Protein AF-A0A8J2KXF0-F1 (afdb_monomer)

Solvent-accessible surface area (backbone atoms only — not comparable to full-atom values): 9823 Å² total; per-residue (Å²): 116,29,40,39,37,46,32,57,72,71,96,74,86,79,65,88,68,78,87,78,91,84,78,91,78,84,83,76,74,81,77,79,84,85,72,81,80,38,77,40,53,40,67,42,86,47,72,67,44,42,52,53,49,50,52,54,51,59,74,38,58,89,70,42,88,54,42,36,41,35,41,38,36,76,50,75,65,35,54,51,48,51,52,52,42,47,77,70,67,50,59,42,82,35,34,37,41,27,25,45,67,83,69,74,51,68,58,50,73,72,64,74,53,91,58,55,67,60,53,50,50,55,52,54,50,50,40,56,73,56,58,37,47,71,42,75,36,32,42,86,70,53,64,40,68,42,80,90,79,37,29,45,51,47,77,45,61,44,71,64,77,86,125

Nearest PDB structures (foldseek):
  8j07-assembly1_d0  TM=8.087E-01  e=8.248E-04  Homo sapiens
  3lb8-assembly2_B  TM=6.214E-01  e=3.279E-01  Pseudomonas putida
  6x91-assembly2_D  TM=4.124E-01  e=5.171E-01  Escherichia coli
  5wc2-assembly1_A  TM=3.839E-01  e=1.372E+00  Homo sapiens
  4fmv-assembly1_A  TM=3.402E-01  e=2.807E+00  Ruminiclostridium papyrosolvens DSM 2782

Foldseek 3Di:
DKKKAKAFDDDDPPPPPDDDPDDDDDDPDFDPDDDDQFPRIADDPDPVSVVSNVVVVLVCVVVCPGMAMEIEEDEPVSLVVVVVCVVSVNQLQRYEYEYAQPPPPPCCVVVPPPPVVVVVVVSVVVNVVSVHHYHHRWAWDGFDAPPVRSHTHDTDTDHDPPD

Organism: NCBI:txid39272

Radius of gyration: 16.81 Å; Cα contacts (8 Å, |Δi|>4): 208; chains: 1; bounding box: 44×39×39 Å

Mean predicted aligned error: 11.52 Å

Secondary structure (DSSP, 8-state):
-EEEEEEE--S-SSSSSS--SS----------S-S---TTEEEESSHHHHHHHHHHHHHHGGGGGGEEEEEE--SHHHHHHHHHHHHTT--GGGEEEE--S----HHHHHTT-S-HHHHHHHHHHHHHHTT-EEETT-EEEEEEEETTTTEEEEEEEEPPP--

pLDDT: mean 71.97, std 19.32, range [29.7, 91.75]

Structure (mmCIF, N/CA/C/O backbone):
data_AF-A0A8J2KXF0-F1
#
_entry.id   AF-A0A8J2KXF0-F1
#
loop_
_atom_site.group_PDB
_atom_site.id
_atom_site.type_symbol
_atom_site.label_atom_id
_atom_site.label_alt_id
_atom_site.label_comp_id
_atom_site.label_asym_id
_atom_site.label_entity_id
_atom_site.label_seq_id
_atom_site.pdbx_PDB_ins_code
_atom_site.Cartn_x
_atom_site.Cartn_y
_atom_site.Cartn_z
_atom_site.occupancy
_atom_site.B_iso_or_equiv
_atom_site.auth_seq_id
_atom_site.auth_comp_id
_atom_site.auth_asym_id
_atom_site.auth_atom_id
_atom_site.pdbx_PDB_model_num
ATOM 1 N N . GLU A 1 1 ? 11.732 2.769 0.519 1.00 37.56 1 GLU A N 1
ATOM 2 C CA . GLU A 1 1 ? 10.724 3.122 1.535 1.00 37.56 1 GLU A CA 1
ATOM 3 C C . GLU A 1 1 ? 9.376 2.603 1.066 1.00 37.56 1 GLU A C 1
ATOM 5 O O . GLU A 1 1 ? 9.032 2.838 -0.090 1.00 37.56 1 GLU A O 1
ATOM 10 N N . VAL A 1 2 ? 8.680 1.832 1.905 1.00 42.38 2 VAL A N 1
ATOM 11 C CA . VAL A 1 2 ? 7.325 1.341 1.614 1.00 42.38 2 VAL A CA 1
ATOM 12 C C . VAL A 1 2 ? 6.366 2.024 2.568 1.00 42.38 2 VAL A C 1
ATOM 14 O O . VAL A 1 2 ? 6.503 1.879 3.786 1.00 42.38 2 VAL A O 1
ATOM 17 N N . GLU A 1 3 ? 5.404 2.745 2.008 1.00 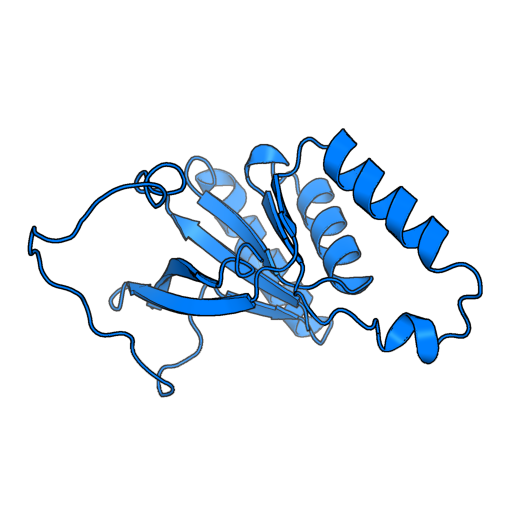55.00 3 GLU A N 1
ATOM 18 C CA . GLU A 1 3 ? 4.337 3.370 2.771 1.00 55.00 3 GLU A CA 1
ATOM 19 C C . GLU A 1 3 ? 3.079 2.516 2.685 1.00 55.00 3 GLU A C 1
ATOM 21 O O . GLU A 1 3 ? 2.560 2.254 1.599 1.00 55.00 3 GLU A O 1
ATOM 26 N N . VAL A 1 4 ? 2.591 2.071 3.840 1.00 58.50 4 VAL A N 1
ATOM 27 C CA . VAL A 1 4 ? 1.345 1.311 3.939 1.00 58.50 4 VAL A CA 1
ATOM 28 C C . VAL A 1 4 ? 0.309 2.174 4.628 1.00 58.50 4 VAL A C 1
ATOM 30 O O . VAL A 1 4 ? 0.530 2.610 5.759 1.00 58.50 4 VAL A O 1
ATOM 33 N N . VAL A 1 5 ? -0.815 2.416 3.960 1.00 63.84 5 VAL A N 1
ATOM 34 C CA . VAL A 1 5 ? -1.896 3.251 4.493 1.00 63.84 5 VAL A CA 1
ATOM 35 C C . VAL A 1 5 ? -3.206 2.474 4.480 1.00 63.84 5 VAL A C 1
ATOM 37 O O . VAL A 1 5 ? -3.682 2.072 3.422 1.00 63.84 5 VAL A O 1
ATOM 40 N N . ASP A 1 6 ? -3.803 2.276 5.652 1.00 47.47 6 ASP A N 1
ATOM 41 C CA . ASP A 1 6 ? -5.179 1.775 5.778 1.00 47.47 6 ASP A CA 1
ATOM 42 C C . ASP A 1 6 ? -6.161 2.956 5.772 1.00 47.47 6 ASP A C 1
ATOM 44 O O . ASP A 1 6 ? -5.903 3.954 6.436 1.00 47.47 6 ASP A O 1
ATOM 48 N N . TYR A 1 7 ? -7.284 2.889 5.056 1.00 44.84 7 TYR A N 1
ATOM 49 C CA . TYR A 1 7 ? -8.314 3.939 5.109 1.00 44.84 7 TYR A CA 1
ATOM 50 C C . TYR A 1 7 ? -9.736 3.379 5.000 1.00 44.84 7 TYR A C 1
ATOM 52 O O . TYR A 1 7 ? -9.982 2.342 4.383 1.00 44.84 7 TYR A O 1
ATOM 60 N N . HIS A 1 8 ? -10.689 4.084 5.617 1.00 37.09 8 HIS A N 1
ATOM 61 C CA . HIS A 1 8 ? -12.096 3.685 5.679 1.00 37.09 8 HIS A CA 1
ATOM 62 C C . HIS A 1 8 ? -12.882 4.213 4.466 1.00 37.09 8 HIS A C 1
ATOM 64 O O . HIS A 1 8 ? -12.799 5.401 4.157 1.00 37.09 8 HIS A O 1
ATOM 70 N N . LEU A 1 9 ? -13.663 3.35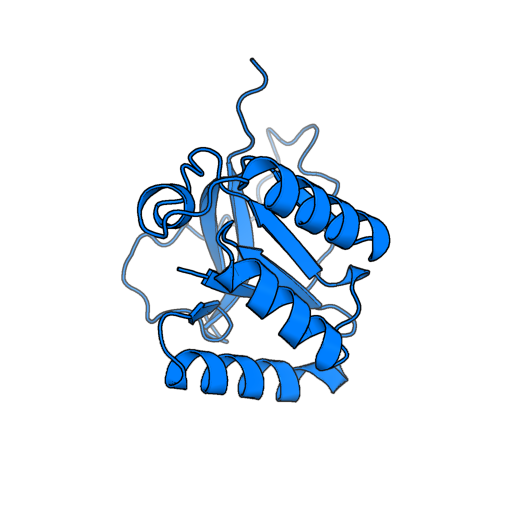3 3.795 1.00 33.38 9 LEU A N 1
ATOM 71 C CA . LEU A 1 9 ? -14.575 3.766 2.723 1.00 33.38 9 LEU A CA 1
ATOM 72 C C . LEU A 1 9 ? -15.677 4.674 3.287 1.00 33.38 9 LEU A C 1
ATOM 74 O O . LEU A 1 9 ? -16.565 4.200 3.991 1.00 33.38 9 LEU A O 1
ATOM 78 N N . ASN A 1 10 ? -15.670 5.937 2.874 1.00 29.70 10 ASN A N 1
ATOM 79 C CA . ASN A 1 10 ? -16.886 6.566 2.373 1.00 29.70 10 ASN A CA 1
ATOM 80 C C . ASN A 1 10 ? -16.647 6.791 0.873 1.00 29.70 10 ASN A C 1
ATOM 82 O O . ASN A 1 10 ? -15.620 7.345 0.493 1.00 29.70 10 ASN A O 1
ATOM 86 N N . GLU A 1 11 ? -17.536 6.236 0.054 1.00 36.47 11 GLU A N 1
ATOM 87 C CA . GLU A 1 11 ? -17.573 6.195 -1.417 1.00 36.47 11 GLU A CA 1
ATOM 88 C C . GLU A 1 11 ? -16.840 7.331 -2.160 1.00 36.47 11 GLU A C 1
ATOM 90 O O . GLU A 1 11 ? -17.478 8.273 -2.584 1.00 36.47 11 GLU A O 1
ATOM 95 N N . PHE A 1 12 ? -15.524 7.279 -2.387 1.00 40.44 12 PHE A N 1
ATOM 96 C CA . PHE A 1 12 ? -14.871 8.257 -3.277 1.00 40.44 12 PHE A CA 1
ATOM 97 C C . PHE A 1 12 ? -13.544 7.719 -3.819 1.00 40.44 12 PHE A C 1
ATOM 99 O O . PHE A 1 12 ? -12.469 8.081 -3.354 1.00 40.44 12 PHE A O 1
ATOM 106 N N . ILE A 1 13 ? -13.617 6.831 -4.815 1.00 38.66 13 ILE A N 1
ATOM 107 C CA . ILE A 1 13 ? -12.524 6.645 -5.792 1.00 38.66 13 ILE A CA 1
ATOM 108 C C . ILE A 1 13 ? -13.028 6.737 -7.248 1.00 38.66 13 ILE A C 1
ATOM 110 O O . ILE A 1 13 ? -12.213 6.828 -8.157 1.00 38.66 13 ILE A O 1
ATOM 114 N N . GLU A 1 14 ? -14.340 6.812 -7.496 1.00 35.19 14 GLU A N 1
ATOM 115 C CA . GLU A 1 14 ? -14.882 6.848 -8.869 1.00 35.19 14 GLU A CA 1
ATOM 116 C C . GLU A 1 14 ? -15.294 8.247 -9.359 1.00 35.19 14 GLU A C 1
ATOM 118 O O . GLU A 1 14 ? -15.413 8.446 -10.559 1.00 35.19 14 GLU A O 1
ATOM 123 N N . HIS A 1 15 ? -15.403 9.248 -8.478 1.00 33.84 15 HIS A N 1
ATOM 124 C CA . HIS A 1 15 ? -15.932 10.575 -8.838 1.00 33.84 15 HIS A CA 1
ATOM 125 C C . HIS A 1 15 ? -14.931 11.741 -8.789 1.00 33.84 15 HIS A C 1
ATOM 127 O O . HIS A 1 15 ? -15.332 12.896 -8.743 1.00 33.84 15 HIS A O 1
ATOM 133 N N . SER A 1 16 ? -13.617 11.498 -8.821 1.00 37.31 16 SER A N 1
ATOM 134 C CA . SER A 1 16 ? -12.658 12.603 -9.056 1.00 37.31 16 SER A CA 1
ATOM 135 C C . SER A 1 16 ? -12.372 12.855 -10.540 1.00 37.31 16 SER A C 1
ATOM 137 O O . SER A 1 16 ? -11.523 13.676 -10.870 1.00 37.31 16 SER A O 1
ATOM 139 N N . ILE A 1 17 ? -13.125 12.199 -11.425 1.00 42.56 17 ILE A N 1
ATOM 140 C CA . ILE A 1 17 ? -13.175 12.486 -12.853 1.00 42.56 17 ILE A CA 1
ATOM 141 C C . ILE A 1 17 ? -14.531 13.154 -13.108 1.00 42.56 17 ILE A C 1
ATOM 143 O O . ILE A 1 17 ? -15.572 12.523 -12.976 1.00 42.56 17 ILE A O 1
ATOM 147 N N . GLN A 1 18 ? -14.468 14.439 -13.457 1.00 35.53 18 GLN A N 1
ATOM 148 C CA . GLN A 1 18 ? -15.557 15.349 -13.833 1.00 35.53 18 GLN A CA 1
ATOM 149 C C . GLN A 1 18 ? -16.390 15.993 -12.704 1.00 35.53 18 GLN A C 1
ATOM 151 O O . GLN A 1 18 ? -17.255 15.385 -12.088 1.00 35.53 18 GLN A O 1
ATOM 156 N N . GLN A 1 19 ? -16.164 17.312 -12.616 1.00 40.81 19 GLN A N 1
ATOM 157 C CA . GLN A 1 19 ? -16.990 18.385 -12.050 1.00 40.81 19 GLN A CA 1
ATOM 158 C C . GLN A 1 19 ? -17.064 18.490 -10.524 1.00 40.81 19 GLN A C 1
ATOM 160 O O . GLN A 1 19 ? -17.761 17.729 -9.878 1.00 40.81 19 GLN A O 1
ATOM 165 N N . ASP A 1 20 ? -16.414 19.527 -9.976 1.00 36.59 20 ASP A N 1
ATOM 166 C CA . ASP A 1 20 ? -16.985 20.304 -8.866 1.00 36.59 20 ASP A CA 1
ATOM 167 C C . ASP A 1 20 ? -16.220 21.625 -8.649 1.00 36.59 20 ASP A C 1
ATOM 169 O O . ASP A 1 20 ? -15.580 21.882 -7.626 1.00 36.59 20 ASP A O 1
ATOM 173 N N . GLU A 1 21 ? -16.332 22.533 -9.623 1.00 39.66 21 GLU A N 1
ATOM 174 C CA . GLU A 1 21 ? -16.418 23.945 -9.263 1.00 39.66 21 GLU A CA 1
ATOM 175 C C . GLU A 1 21 ? -17.834 24.194 -8.728 1.00 39.66 21 GLU A C 1
ATOM 177 O O . GLU A 1 21 ? -18.799 24.213 -9.485 1.00 39.66 21 GLU A O 1
ATOM 182 N N . LYS A 1 22 ? -17.921 24.459 -7.419 1.00 40.72 22 LYS A N 1
ATOM 183 C CA . LYS A 1 22 ? -19.100 24.924 -6.658 1.00 40.72 22 LYS A CA 1
ATOM 184 C C . LYS A 1 22 ? -20.026 23.840 -6.081 1.00 40.72 22 LYS A C 1
ATOM 186 O O . LYS A 1 22 ? -21.196 23.761 -6.441 1.00 40.72 22 LYS A O 1
ATOM 191 N N . LYS A 1 23 ? -19.632 23.307 -4.920 1.00 35.22 23 LYS A N 1
ATOM 192 C CA . LYS A 1 23 ? -20.439 23.470 -3.693 1.00 35.22 23 LYS A CA 1
ATOM 193 C C . LYS A 1 23 ? -19.605 23.270 -2.429 1.00 35.22 23 LYS A C 1
ATOM 195 O O . LYS A 1 23 ? -18.812 22.351 -2.295 1.00 35.22 23 LYS A O 1
ATOM 200 N N . ARG A 1 24 ? -19.754 24.226 -1.513 1.00 46.34 24 ARG A N 1
ATOM 201 C CA . ARG A 1 24 ? -19.064 24.301 -0.224 1.00 46.34 24 ARG A CA 1
ATOM 202 C C . ARG A 1 24 ? -19.627 23.254 0.732 1.00 46.34 24 ARG A C 1
ATOM 204 O O . ARG A 1 24 ? -20.825 23.284 0.966 1.00 46.34 24 ARG A O 1
ATOM 211 N N . GLU A 1 25 ? -18.754 22.519 1.417 1.00 36.53 25 GLU A N 1
ATOM 212 C CA . GLU A 1 25 ? -18.903 22.264 2.855 1.00 36.53 25 GLU A CA 1
ATOM 213 C C . GLU A 1 25 ? -17.556 21.883 3.503 1.00 36.53 25 GLU A C 1
ATOM 215 O O . GLU A 1 25 ? -16.956 20.852 3.227 1.00 36.53 25 GLU A O 1
ATOM 220 N N . LYS A 1 26 ? -17.058 22.808 4.339 1.00 38.97 26 LYS A N 1
ATOM 221 C CA . LYS A 1 26 ? -15.955 22.694 5.318 1.00 38.97 26 LYS A CA 1
ATOM 222 C C . LYS A 1 26 ? -14.737 21.850 4.893 1.00 38.97 26 LYS A C 1
ATOM 224 O O . LYS A 1 26 ? -14.458 20.800 5.468 1.00 38.97 26 LYS A O 1
ATOM 229 N N . ILE A 1 27 ? -13.925 22.393 3.983 1.00 43.66 27 ILE A N 1
ATOM 230 C CA . ILE A 1 27 ? -12.572 21.889 3.698 1.00 43.66 27 ILE A CA 1
ATOM 231 C C . ILE A 1 27 ? -11.727 22.003 4.980 1.00 43.66 27 ILE A C 1
ATOM 233 O O . ILE A 1 27 ? -11.295 23.092 5.368 1.00 43.66 27 ILE A O 1
ATOM 237 N N . LYS A 1 28 ? -11.508 20.871 5.663 1.00 47.81 28 LYS A N 1
ATOM 238 C CA . LYS A 1 28 ? -10.461 20.735 6.684 1.00 47.81 28 LYS A CA 1
ATOM 239 C C . LYS A 1 28 ? -9.130 21.010 5.989 1.00 47.81 28 LYS A C 1
ATOM 241 O O . LYS A 1 28 ? -8.814 20.367 4.993 1.00 47.81 28 LYS A O 1
ATOM 246 N N . LYS A 1 29 ? -8.402 22.016 6.479 1.00 39.66 29 LYS A N 1
ATOM 247 C CA . LYS A 1 29 ? -7.147 22.471 5.876 1.00 39.66 29 LYS A CA 1
ATOM 248 C C . LYS A 1 29 ? -6.160 21.297 5.738 1.00 39.66 29 LYS A C 1
ATOM 250 O O . LYS A 1 29 ? -6.041 20.532 6.697 1.00 39.66 29 LYS A O 1
ATOM 255 N N . PRO A 1 30 ? -5.432 21.187 4.612 1.00 42.25 30 PRO A N 1
ATOM 256 C CA . PRO A 1 30 ? -4.289 20.285 4.503 1.00 42.25 30 PRO A CA 1
ATOM 257 C C . PRO A 1 30 ? -3.258 20.677 5.566 1.00 42.25 30 PRO A C 1
ATOM 259 O O . PRO A 1 30 ? -2.759 21.808 5.575 1.00 42.25 30 PRO A O 1
ATOM 262 N N . LEU A 1 31 ? -2.999 19.794 6.532 1.00 48.53 31 LEU A N 1
ATOM 263 C CA . LEU A 1 31 ? -2.079 20.098 7.624 1.00 48.53 31 LEU A CA 1
ATOM 264 C C . LEU A 1 31 ? -0.655 19.740 7.186 1.0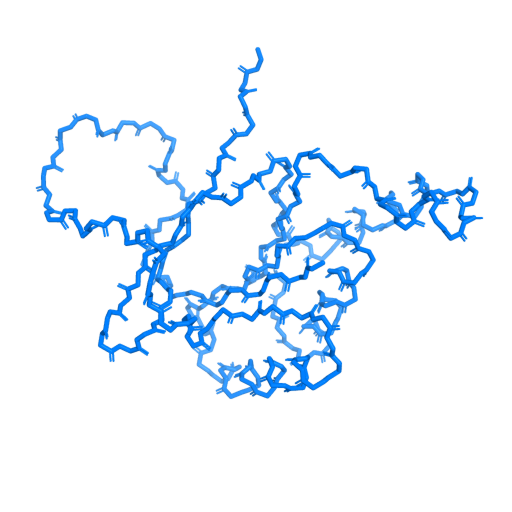0 48.53 31 LEU A C 1
ATOM 266 O O . LEU A 1 31 ? -0.198 18.609 7.336 1.00 48.53 31 LEU A O 1
ATOM 270 N N . ARG A 1 32 ? 0.060 20.731 6.645 1.00 45.34 32 ARG A N 1
ATOM 271 C CA . ARG A 1 32 ? 1.488 20.608 6.336 1.00 45.34 32 ARG A CA 1
ATOM 272 C C . ARG A 1 32 ? 2.293 20.444 7.631 1.00 45.34 32 ARG A C 1
ATOM 274 O O . ARG A 1 32 ? 2.385 21.373 8.424 1.00 45.34 32 ARG A O 1
ATOM 281 N N . ARG A 1 33 ? 2.906 19.263 7.777 1.00 44.53 33 ARG A N 1
ATOM 282 C CA . ARG A 1 33 ? 4.137 18.980 8.541 1.00 44.53 33 ARG A CA 1
ATOM 283 C C . ARG A 1 33 ? 4.195 19.579 9.958 1.00 44.53 33 ARG A C 1
ATOM 285 O O . ARG A 1 33 ? 4.909 20.552 10.154 1.00 44.53 33 ARG A O 1
ATOM 292 N N . GLN A 1 34 ? 3.513 18.965 10.936 1.00 42.94 34 GLN A N 1
ATOM 293 C CA . GLN A 1 34 ? 3.910 19.016 12.368 1.00 42.94 34 GLN A CA 1
ATOM 294 C C . GLN A 1 34 ? 3.111 18.095 13.321 1.00 42.94 34 GLN A C 1
ATOM 296 O O . GLN A 1 34 ? 3.250 18.190 14.538 1.00 42.94 34 GLN A O 1
ATOM 301 N N . THR A 1 35 ? 2.283 17.176 12.821 1.00 52.62 35 THR A N 1
ATOM 302 C CA . THR A 1 35 ? 1.554 16.213 13.663 1.00 52.62 35 THR A CA 1
ATOM 303 C C . THR A 1 35 ? 2.290 14.876 13.757 1.00 52.62 35 THR A C 1
ATOM 305 O O . THR A 1 35 ? 2.960 14.454 12.815 1.00 52.62 35 THR A O 1
ATOM 308 N N . LYS A 1 36 ? 2.165 14.193 14.907 1.00 67.31 36 LYS A N 1
ATOM 309 C CA . LYS A 1 36 ? 2.609 12.799 15.079 1.00 67.31 36 LYS A CA 1
ATOM 310 C C . LYS A 1 36 ? 2.089 11.955 13.908 1.00 67.31 36 LYS A C 1
ATOM 312 O O . LYS A 1 36 ? 0.899 12.033 13.602 1.00 67.31 36 LYS A O 1
ATOM 317 N N . LYS A 1 37 ? 2.970 11.149 13.301 1.00 79.06 37 LYS A N 1
ATOM 318 C CA . LYS A 1 37 ? 2.654 10.210 12.211 1.00 79.06 37 LYS A CA 1
ATOM 319 C C . LYS A 1 37 ? 1.304 9.507 12.464 1.00 79.06 37 LYS A C 1
ATOM 321 O O . LYS A 1 37 ? 1.093 9.031 13.587 1.00 79.06 37 LYS A O 1
ATOM 326 N N . PRO A 1 38 ? 0.382 9.475 11.483 1.00 87.62 38 PRO A N 1
ATOM 327 C CA . PRO A 1 38 ? -0.928 8.854 11.670 1.00 87.62 38 PRO A CA 1
ATOM 328 C C . PRO A 1 38 ? -0.804 7.375 12.045 1.00 87.62 38 PRO A C 1
ATOM 330 O O . PRO A 1 38 ? 0.102 6.686 11.581 1.00 87.62 38 PRO A O 1
ATOM 333 N N . LYS A 1 39 ? -1.721 6.871 12.876 1.00 87.62 39 LYS A N 1
ATOM 334 C CA . LYS A 1 39 ? -1.636 5.510 13.445 1.00 87.62 39 LYS A CA 1
ATOM 335 C C . LYS A 1 39 ? -1.738 4.391 12.408 1.00 87.62 39 LYS A C 1
ATOM 337 O O . LYS A 1 39 ? -1.277 3.288 12.664 1.00 87.62 39 LYS A O 1
ATOM 342 N N . ASN A 1 40 ? -2.382 4.675 11.286 1.00 88.69 40 ASN A N 1
ATOM 343 C CA . ASN A 1 40 ? -2.642 3.758 10.181 1.00 88.69 40 ASN A CA 1
ATOM 344 C C . ASN A 1 40 ? -1.743 4.023 8.964 1.00 88.69 40 ASN A C 1
ATOM 346 O O . ASN A 1 40 ? -2.060 3.566 7.870 1.00 88.69 40 ASN A O 1
ATOM 350 N N . VAL A 1 41 ? -0.659 4.782 9.151 1.00 90.19 41 VAL A N 1
ATOM 351 C CA . VAL A 1 41 ? 0.390 4.992 8.152 1.00 90.19 41 VAL A CA 1
ATOM 352 C C . VAL A 1 41 ? 1.658 4.340 8.672 1.00 90.19 41 VAL A C 1
ATOM 354 O O . VAL A 1 41 ? 2.143 4.678 9.753 1.00 90.19 41 VAL A O 1
ATOM 357 N N . PHE A 1 42 ? 2.231 3.438 7.890 1.00 89.88 42 PHE A N 1
ATOM 358 C CA . PHE A 1 42 ? 3.469 2.740 8.216 1.00 89.88 42 PHE A CA 1
ATOM 359 C C . PHE A 1 42 ? 4.517 3.071 7.173 1.00 89.88 42 PHE A C 1
ATOM 361 O O . PHE A 1 42 ? 4.204 3.197 6.002 1.00 89.88 42 PHE A O 1
ATOM 368 N N . VAL A 1 43 ? 5.754 3.211 7.633 1.00 88.50 43 VAL A N 1
ATOM 369 C CA . VAL A 1 43 ? 6.939 3.381 6.796 1.00 88.50 43 VAL A CA 1
ATOM 370 C C . VAL A 1 43 ? 7.806 2.205 7.186 1.00 88.50 43 VAL A C 1
ATOM 372 O O . VAL A 1 43 ? 8.110 2.073 8.372 1.00 88.50 43 VAL A O 1
ATOM 375 N N . ILE A 1 44 ? 8.094 1.320 6.241 1.00 85.69 44 ILE A N 1
ATOM 376 C CA . ILE A 1 44 ? 8.797 0.069 6.519 1.00 85.69 44 ILE A CA 1
ATOM 377 C C . ILE A 1 44 ? 10.215 0.176 5.966 1.00 85.69 44 ILE A C 1
ATOM 379 O O . ILE A 1 44 ? 10.423 0.048 4.759 1.00 85.69 44 ILE A O 1
ATOM 383 N N . ASN A 1 45 ? 11.174 0.397 6.863 1.00 81.50 45 ASN A N 1
ATOM 384 C CA . ASN A 1 45 ? 12.609 0.423 6.578 1.00 81.50 45 ASN A CA 1
ATOM 385 C C . ASN A 1 45 ? 13.398 -0.566 7.463 1.00 81.50 45 ASN A C 1
ATOM 387 O O . ASN A 1 45 ? 14.601 -0.733 7.281 1.00 81.50 45 ASN A O 1
ATOM 391 N N . SER A 1 46 ? 12.734 -1.233 8.411 1.00 82.69 46 SER A N 1
ATOM 392 C CA . SER A 1 46 ? 13.319 -2.214 9.328 1.00 82.69 46 SER A CA 1
ATOM 393 C C . SER A 1 46 ? 12.344 -3.350 9.652 1.00 82.69 46 SER A C 1
ATOM 395 O O . SER A 1 46 ? 11.125 -3.212 9.516 1.00 82.69 46 SER A O 1
ATOM 397 N N . GLU A 1 47 ? 12.871 -4.473 10.141 1.00 85.19 47 GLU A N 1
ATOM 398 C CA . GLU A 1 47 ? 12.056 -5.612 10.588 1.00 85.19 47 GLU A CA 1
ATOM 399 C C . GLU A 1 47 ? 11.110 -5.242 11.735 1.00 85.19 47 GLU A C 1
ATOM 401 O O . GLU A 1 47 ? 9.970 -5.702 11.776 1.00 85.19 47 GLU A O 1
ATOM 406 N N . MET A 1 48 ? 11.551 -4.368 12.644 1.00 85.81 48 MET A N 1
ATOM 407 C CA . MET A 1 48 ? 10.729 -3.897 13.758 1.00 85.81 48 MET A CA 1
ATOM 408 C C . MET A 1 48 ? 9.509 -3.112 13.260 1.00 85.81 48 MET A C 1
ATOM 410 O O . MET A 1 48 ? 8.389 -3.356 13.709 1.00 85.81 48 MET A O 1
ATOM 414 N N . GLU A 1 49 ? 9.693 -2.205 12.299 1.00 85.38 49 GLU A N 1
ATOM 415 C CA . GLU A 1 49 ? 8.584 -1.463 11.685 1.00 85.38 49 GLU A CA 1
ATOM 416 C C . GLU A 1 49 ? 7.640 -2.388 10.914 1.00 85.38 49 GLU A C 1
ATOM 418 O O . GLU A 1 49 ? 6.419 -2.233 11.005 1.00 85.38 49 GLU A O 1
ATOM 423 N N . ALA A 1 50 ? 8.188 -3.384 10.210 1.00 86.94 50 ALA A N 1
ATOM 424 C CA . ALA A 1 50 ? 7.393 -4.406 9.542 1.00 86.94 50 ALA A CA 1
ATOM 425 C C . ALA A 1 50 ? 6.541 -5.188 10.552 1.00 86.94 50 ALA A C 1
ATOM 427 O O . ALA A 1 50 ? 5.339 -5.345 10.349 1.00 86.94 50 ALA A O 1
ATOM 428 N N . ALA A 1 51 ? 7.120 -5.625 11.673 1.00 87.88 51 ALA A N 1
ATOM 429 C CA . ALA A 1 51 ? 6.401 -6.348 12.719 1.00 87.88 51 ALA A CA 1
ATOM 430 C C . ALA A 1 51 ? 5.256 -5.514 13.317 1.00 87.88 51 ALA A C 1
ATOM 432 O O . ALA A 1 51 ? 4.150 -6.031 13.499 1.00 87.88 51 ALA A O 1
ATOM 433 N N . ILE A 1 52 ? 5.489 -4.220 13.560 1.00 88.06 52 ILE A N 1
ATOM 434 C CA . ILE A 1 52 ? 4.460 -3.285 14.040 1.00 88.06 52 ILE A CA 1
ATOM 435 C C . ILE A 1 52 ? 3.316 -3.172 13.024 1.00 88.06 52 ILE A C 1
ATOM 437 O O . ILE A 1 52 ? 2.150 -3.315 13.402 1.00 88.06 52 ILE A O 1
ATOM 441 N N . ALA A 1 53 ? 3.633 -2.961 11.743 1.00 90.31 53 ALA A N 1
ATOM 442 C CA . ALA A 1 53 ? 2.638 -2.850 10.677 1.00 90.31 53 ALA A CA 1
ATOM 443 C C . ALA A 1 53 ? 1.818 -4.142 10.519 1.00 90.31 53 ALA A C 1
ATOM 445 O O . ALA A 1 53 ? 0.589 -4.100 10.461 1.00 90.31 53 ALA A O 1
ATOM 446 N N . LEU A 1 54 ? 2.480 -5.302 10.521 1.00 89.44 54 LEU A N 1
ATOM 447 C CA . LEU A 1 54 ? 1.826 -6.608 10.419 1.00 89.44 54 LEU A CA 1
ATOM 448 C C . LEU A 1 54 ? 0.886 -6.853 11.600 1.00 89.44 54 LEU A C 1
ATOM 450 O O . LEU A 1 54 ? -0.240 -7.307 11.405 1.00 89.44 54 LEU A O 1
ATOM 454 N N . ASN A 1 55 ? 1.323 -6.543 12.824 1.00 90.44 55 ASN A N 1
ATOM 455 C CA . ASN A 1 55 ? 0.484 -6.709 14.006 1.00 90.44 55 ASN A CA 1
ATOM 456 C C . ASN A 1 55 ? -0.750 -5.802 13.940 1.00 90.44 55 ASN A C 1
ATOM 458 O O . ASN A 1 55 ? -1.861 -6.262 14.187 1.00 90.44 55 ASN A O 1
ATOM 462 N N . TYR A 1 56 ? -0.574 -4.544 13.531 1.00 89.06 56 TYR A N 1
ATOM 463 C CA . TYR A 1 56 ? -1.687 -3.622 13.328 1.00 89.06 56 TYR A CA 1
ATOM 464 C C . TYR A 1 56 ? -2.701 -4.167 12.316 1.00 89.06 56 TYR A C 1
ATOM 466 O O . TYR A 1 56 ? -3.882 -4.293 12.634 1.00 89.06 56 TYR A O 1
ATOM 474 N N . ILE A 1 57 ? -2.245 -4.579 11.132 1.00 87.62 57 ILE A N 1
ATOM 475 C CA . ILE A 1 57 ? -3.127 -5.100 10.080 1.00 87.62 57 ILE A CA 1
ATOM 476 C C . ILE A 1 57 ? -3.853 -6.367 10.549 1.00 87.62 57 ILE A C 1
ATOM 478 O O . ILE A 1 57 ? -5.058 -6.480 10.335 1.00 87.62 57 ILE A O 1
ATOM 482 N N . ARG A 1 58 ? -3.181 -7.279 11.269 1.00 88.25 58 ARG A N 1
ATOM 483 C CA . ARG A 1 58 ? -3.820 -8.478 11.848 1.00 88.25 58 ARG A CA 1
ATOM 484 C C . ARG A 1 58 ? -5.000 -8.140 12.753 1.00 88.25 58 ARG A C 1
ATOM 486 O O . ARG A 1 58 ? -6.024 -8.810 12.670 1.00 88.25 58 ARG A O 1
ATOM 493 N N . THR A 1 59 ? -4.874 -7.104 13.584 1.00 87.38 59 THR A N 1
ATOM 494 C CA . THR A 1 59 ? -5.975 -6.667 14.465 1.00 87.38 59 THR A CA 1
ATOM 495 C C . THR A 1 59 ? -7.169 -6.104 13.694 1.00 87.38 59 THR A C 1
ATOM 497 O O . THR A 1 59 ? -8.287 -6.133 14.203 1.00 87.38 59 THR A O 1
ATOM 500 N N . LEU A 1 60 ? -6.951 -5.631 12.464 1.00 82.12 60 LEU A N 1
ATOM 501 C CA . LEU A 1 60 ? -7.991 -5.080 11.599 1.00 82.12 60 LEU A CA 1
ATOM 502 C C . LEU A 1 60 ? -8.636 -6.119 10.678 1.00 82.12 60 LEU A C 1
ATOM 504 O O . LEU A 1 60 ? -9.758 -5.900 10.234 1.00 82.12 60 LEU A O 1
ATOM 508 N N . LEU A 1 61 ? -7.982 -7.250 10.389 1.00 81.25 61 LEU A N 1
ATOM 509 C CA . LEU A 1 61 ? -8.522 -8.278 9.483 1.00 81.25 61 LEU A CA 1
ATOM 510 C C . LEU A 1 61 ? -9.989 -8.667 9.775 1.00 81.25 61 LEU A C 1
ATOM 512 O O . LEU A 1 61 ? -10.768 -8.752 8.823 1.00 81.25 61 LEU A O 1
ATOM 516 N N . PRO A 1 62 ? -10.434 -8.829 11.040 1.00 79.25 62 PRO A N 1
ATOM 517 C CA . PRO A 1 62 ? -11.837 -9.140 11.329 1.00 79.25 62 PRO A CA 1
ATOM 518 C C . PRO A 1 62 ? -12.818 -8.021 10.933 1.00 79.25 62 PRO A C 1
ATOM 520 O O . PRO A 1 62 ? -13.972 -8.288 10.590 1.00 79.25 62 PRO A O 1
ATOM 523 N N . SER A 1 63 ? -12.374 -6.763 10.978 1.00 72.56 63 SER A N 1
ATOM 524 C CA . SER A 1 63 ? -13.165 -5.556 10.707 1.00 72.56 63 SER A CA 1
ATOM 525 C C . SER A 1 63 ? -12.917 -4.949 9.318 1.00 72.56 63 SER A C 1
ATOM 527 O O . SER A 1 63 ? -13.589 -3.984 8.947 1.00 72.56 63 SER A O 1
ATOM 529 N N . PHE A 1 64 ? -12.063 -5.571 8.496 1.00 69.25 64 PHE A N 1
ATOM 530 C CA . PHE A 1 64 ? -11.581 -5.066 7.199 1.00 69.25 64 PHE A CA 1
ATOM 531 C C . PHE A 1 64 ? -12.651 -4.916 6.098 1.00 69.25 64 PHE A C 1
ATOM 533 O O . PHE A 1 64 ? -12.352 -4.541 4.964 1.00 69.25 64 PHE A O 1
ATOM 540 N N . LYS A 1 65 ? -13.932 -5.168 6.396 1.00 66.56 65 LYS A N 1
ATOM 541 C CA . LYS A 1 65 ? -15.034 -5.210 5.414 1.00 66.56 65 LYS A CA 1
ATOM 542 C C . LYS A 1 65 ? -15.212 -3.916 4.608 1.00 66.56 65 LYS A C 1
ATOM 544 O O . LYS A 1 65 ? -15.775 -3.956 3.513 1.00 66.56 65 LYS A O 1
ATOM 549 N N . ARG A 1 66 ? -14.755 -2.768 5.113 1.00 69.81 66 ARG A N 1
ATOM 550 C CA . ARG A 1 66 ? -14.862 -1.450 4.447 1.00 69.81 66 ARG A CA 1
ATOM 551 C C . ARG A 1 66 ? -13.523 -0.726 4.318 1.00 69.81 66 ARG A C 1
ATOM 553 O O . ARG A 1 66 ? -13.500 0.459 4.012 1.00 69.81 66 ARG A O 1
ATOM 560 N N . GLN A 1 67 ? -12.422 -1.407 4.585 1.00 78.25 67 GLN A N 1
ATOM 561 C CA . GLN A 1 67 ? -11.093 -0.812 4.548 1.00 78.25 67 GLN A CA 1
ATOM 562 C C . GLN A 1 67 ? -10.381 -1.168 3.248 1.00 78.25 67 GLN A C 1
ATOM 564 O O . GLN A 1 67 ? -10.701 -2.174 2.606 1.00 78.25 67 GLN A O 1
ATOM 569 N N . ARG A 1 68 ? -9.459 -0.303 2.835 1.00 86.25 68 ARG A N 1
ATOM 570 C CA . ARG A 1 68 ? -8.550 -0.540 1.715 1.00 86.25 68 ARG A CA 1
ATOM 571 C C . ARG A 1 68 ? -7.127 -0.290 2.185 1.00 86.25 68 ARG A C 1
ATOM 573 O O . ARG A 1 68 ? -6.867 0.671 2.905 1.00 86.25 68 ARG A O 1
ATOM 580 N N . LEU A 1 69 ? -6.230 -1.155 1.736 1.00 90.50 69 LEU A N 1
ATOM 581 C CA . LEU A 1 69 ? -4.808 -1.091 2.004 1.00 90.50 69 LEU A CA 1
ATOM 582 C C . LEU A 1 69 ? -4.105 -0.465 0.802 1.00 90.50 69 LEU A C 1
ATOM 584 O O . LEU A 1 69 ? -4.122 -1.022 -0.293 1.00 90.50 69 LEU A O 1
ATOM 588 N N . LEU A 1 70 ? -3.491 0.689 1.002 1.00 91.75 70 LEU A N 1
ATOM 589 C CA . LEU A 1 70 ? -2.629 1.325 0.015 1.00 91.75 70 LEU A CA 1
ATOM 590 C C . LEU A 1 70 ? -1.207 0.853 0.283 1.00 91.75 70 LEU A C 1
ATOM 592 O O . LEU A 1 70 ? -0.729 0.982 1.409 1.00 91.75 70 LEU A O 1
ATOM 596 N N . ILE A 1 71 ? -0.543 0.326 -0.737 1.00 91.56 71 ILE A N 1
ATOM 597 C CA . ILE A 1 71 ? 0.888 0.029 -0.699 1.00 91.56 71 ILE A CA 1
ATOM 598 C C . ILE A 1 71 ? 1.544 0.957 -1.707 1.00 91.56 71 ILE A C 1
ATOM 600 O O . ILE A 1 71 ? 1.318 0.828 -2.908 1.00 91.56 71 ILE A O 1
ATOM 604 N N . HIS A 1 72 ? 2.319 1.910 -1.211 1.00 87.19 72 HIS A N 1
ATOM 605 C CA . HIS A 1 72 ? 2.998 2.911 -2.015 1.00 87.19 72 HIS A CA 1
ATOM 606 C C . HIS A 1 72 ? 4.502 2.632 -2.036 1.00 87.19 72 HIS A C 1
ATOM 608 O O . HIS A 1 72 ? 5.155 2.507 -0.996 1.00 87.19 72 HIS A O 1
ATOM 614 N N . GLY A 1 73 ? 5.033 2.489 -3.247 1.00 80.44 73 GLY A N 1
ATOM 615 C CA . GLY A 1 73 ? 6.425 2.149 -3.508 1.00 80.44 73 GLY A CA 1
ATOM 616 C C . GLY A 1 73 ? 6.540 1.202 -4.696 1.00 80.44 73 GLY A C 1
ATOM 617 O O . GLY A 1 73 ? 5.622 0.445 -4.996 1.00 80.44 73 GLY A O 1
ATOM 618 N N . ALA A 1 74 ? 7.686 1.210 -5.366 1.00 73.69 74 ALA A N 1
ATOM 619 C CA . ALA A 1 74 ? 7.892 0.394 -6.562 1.00 73.69 74 ALA A CA 1
ATOM 620 C C . ALA A 1 74 ? 9.176 -0.449 -6.526 1.00 73.69 74 ALA A C 1
ATOM 622 O O . ALA A 1 74 ? 9.606 -0.970 -7.548 1.00 73.69 74 ALA A O 1
ATOM 623 N N . CYS A 1 75 ? 9.782 -0.618 -5.345 1.00 74.44 75 CYS A N 1
ATOM 624 C CA . CYS A 1 75 ? 10.950 -1.473 -5.149 1.00 74.44 75 CYS A CA 1
ATOM 625 C C . CYS A 1 75 ? 10.547 -2.916 -4.829 1.00 74.44 75 CYS A C 1
ATOM 627 O O . CYS A 1 75 ? 9.401 -3.188 -4.483 1.00 74.44 75 CYS A O 1
ATOM 629 N N . LEU A 1 76 ? 11.501 -3.849 -4.888 1.00 78.12 76 LEU A N 1
ATOM 630 C CA . LEU A 1 76 ? 11.270 -5.251 -4.524 1.00 78.12 76 LEU A CA 1
ATOM 631 C C . LEU A 1 76 ? 10.591 -5.392 -3.147 1.00 78.12 76 LEU A C 1
ATOM 633 O O . LEU A 1 76 ? 9.731 -6.250 -2.956 1.00 78.12 76 LEU A O 1
ATOM 637 N N . GLU A 1 77 ? 10.919 -4.515 -2.201 1.00 80.69 77 GLU A N 1
ATOM 638 C CA . GLU A 1 77 ? 10.335 -4.493 -0.863 1.00 80.69 77 GLU A CA 1
ATOM 639 C C . GLU A 1 77 ? 8.822 -4.216 -0.867 1.00 80.69 77 GLU A C 1
ATOM 641 O O . GLU A 1 77 ? 8.112 -4.803 -0.047 1.00 80.69 77 GLU A O 1
ATOM 646 N N . SER A 1 78 ? 8.288 -3.390 -1.779 1.00 84.38 78 SER A N 1
ATOM 647 C CA . SER A 1 78 ? 6.834 -3.164 -1.855 1.00 84.38 78 SER A CA 1
ATOM 648 C C . SER A 1 78 ? 6.103 -4.394 -2.398 1.00 84.38 78 SER A C 1
ATOM 650 O O . SER A 1 78 ? 5.030 -4.733 -1.897 1.00 84.38 78 SER A O 1
ATOM 652 N N . TYR A 1 79 ? 6.713 -5.144 -3.320 1.00 85.31 79 TYR A N 1
ATOM 653 C CA . TYR A 1 79 ? 6.188 -6.439 -3.772 1.00 85.31 79 TYR A CA 1
ATOM 654 C C . TYR A 1 79 ? 6.249 -7.510 -2.679 1.00 85.31 79 TYR A C 1
ATOM 656 O O . TYR A 1 79 ? 5.294 -8.265 -2.491 1.00 85.31 79 TYR A O 1
ATOM 664 N N . CYS A 1 80 ? 7.335 -7.554 -1.904 1.00 85.38 80 CYS A N 1
ATOM 665 C CA . CYS A 1 80 ? 7.423 -8.416 -0.724 1.00 85.38 80 CYS A CA 1
ATOM 666 C C . CYS A 1 80 ? 6.341 -8.066 0.306 1.00 85.38 80 CYS A C 1
ATOM 668 O O . CYS A 1 80 ? 5.709 -8.966 0.861 1.00 85.38 80 CYS A O 1
ATOM 670 N N . CYS A 1 81 ? 6.094 -6.770 0.527 1.00 89.19 81 CYS A N 1
ATOM 671 C CA . CYS A 1 81 ? 5.017 -6.291 1.385 1.00 89.19 81 CYS A CA 1
ATOM 672 C C . CYS A 1 81 ? 3.657 -6.781 0.879 1.00 89.19 81 CYS A C 1
ATOM 674 O O . CYS A 1 81 ? 2.920 -7.405 1.638 1.00 89.19 81 CYS A O 1
ATOM 676 N N . LEU A 1 82 ? 3.361 -6.600 -0.411 1.00 89.94 82 LEU A N 1
ATOM 677 C CA . LEU A 1 82 ? 2.137 -7.105 -1.028 1.00 89.94 82 LEU A CA 1
ATOM 678 C C . LEU A 1 82 ? 1.957 -8.611 -0.798 1.00 89.94 82 LEU A C 1
ATOM 680 O O . LEU A 1 82 ? 0.906 -9.040 -0.325 1.00 89.94 82 LEU A O 1
ATOM 684 N N . ASN A 1 83 ? 2.983 -9.411 -1.093 1.00 89.50 83 ASN A N 1
ATOM 685 C CA . ASN A 1 83 ? 2.924 -10.858 -0.906 1.00 89.50 83 ASN A CA 1
ATOM 686 C C . ASN A 1 83 ? 2.664 -11.228 0.566 1.00 89.50 83 ASN A C 1
ATOM 688 O O . ASN A 1 83 ? 1.876 -12.126 0.854 1.00 89.50 83 ASN A O 1
ATOM 692 N N . ALA A 1 84 ? 3.274 -10.512 1.516 1.00 90.38 84 ALA A N 1
ATOM 693 C CA . ALA A 1 84 ? 3.003 -10.709 2.938 1.00 90.38 84 ALA A CA 1
ATOM 694 C C . ALA A 1 84 ? 1.533 -10.419 3.293 1.00 90.38 84 ALA A C 1
ATOM 696 O O . ALA A 1 84 ? 0.931 -11.190 4.041 1.00 90.38 84 ALA A O 1
ATOM 697 N N . MET A 1 85 ? 0.935 -9.368 2.721 1.00 90.75 85 MET A N 1
ATOM 698 C CA . MET A 1 85 ? -0.479 -9.030 2.934 1.00 90.75 85 MET A CA 1
ATOM 699 C C . MET A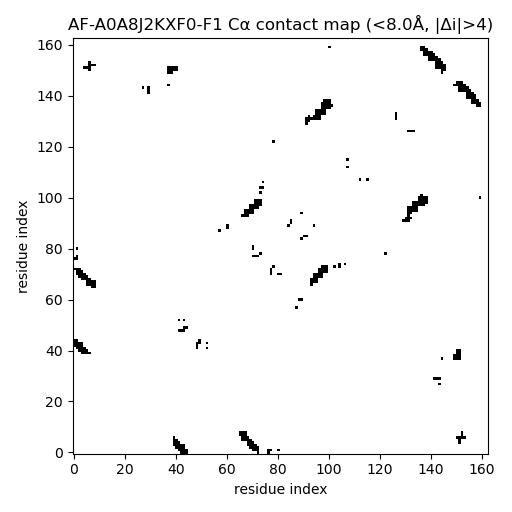 1 85 ? -1.416 -10.105 2.383 1.00 90.75 85 MET A C 1
ATOM 701 O O . MET A 1 85 ? -2.336 -10.532 3.083 1.00 90.75 85 MET A O 1
ATOM 705 N N . LEU A 1 86 ? -1.144 -10.606 1.176 1.00 90.56 86 LEU A N 1
ATOM 706 C CA . LEU A 1 86 ? -1.905 -11.705 0.575 1.00 90.56 86 LEU A CA 1
ATOM 707 C C . LEU A 1 86 ? -1.830 -12.972 1.438 1.00 90.56 86 LEU A C 1
ATOM 709 O O . LEU A 1 86 ? -2.853 -13.573 1.759 1.00 90.56 86 LEU A O 1
ATOM 713 N N . ARG A 1 87 ? -0.629 -13.344 1.901 1.00 90.31 87 ARG A N 1
ATOM 714 C CA . ARG A 1 87 ? -0.426 -14.507 2.788 1.00 90.31 87 ARG A CA 1
ATOM 715 C C . ARG A 1 87 ? -1.085 -14.349 4.157 1.00 90.31 87 ARG A C 1
ATOM 717 O O . ARG A 1 87 ? -1.377 -15.348 4.807 1.00 90.31 87 ARG A O 1
ATOM 724 N N . MET A 1 88 ? -1.321 -13.117 4.598 1.00 88.81 88 MET A N 1
ATOM 725 C CA . MET A 1 88 ? -2.078 -12.819 5.814 1.00 88.81 88 MET A CA 1
ATOM 726 C C . MET A 1 88 ? -3.596 -12.905 5.633 1.00 88.81 88 MET A C 1
ATOM 728 O O . MET A 1 88 ? -4.319 -12.777 6.619 1.00 88.81 88 MET A O 1
ATOM 732 N N . GLY A 1 89 ? -4.083 -13.126 4.411 1.00 88.94 89 GLY A N 1
ATOM 733 C CA . GLY A 1 89 ? -5.510 -13.208 4.111 1.00 88.94 89 GLY A CA 1
ATOM 734 C C . GLY A 1 89 ? -6.156 -11.859 3.795 1.00 88.94 89 GLY A C 1
ATOM 735 O O . GLY A 1 89 ? -7.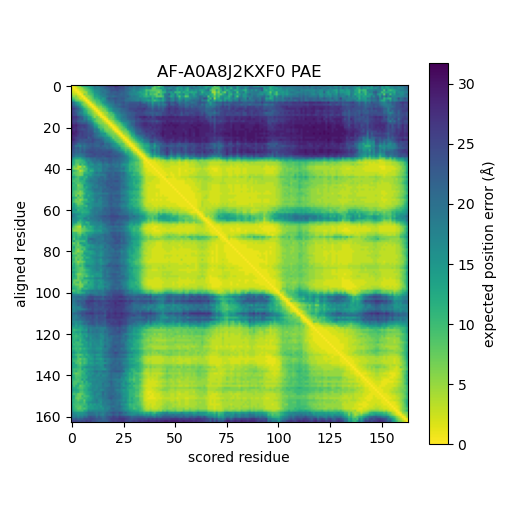382 -11.755 3.830 1.00 88.94 89 GLY A O 1
ATOM 736 N N . VAL A 1 90 ? -5.371 -10.820 3.483 1.00 88.94 90 VAL A N 1
ATOM 737 C CA . VAL A 1 90 ? -5.930 -9.589 2.907 1.00 88.94 90 VAL A CA 1
ATOM 738 C C . VAL A 1 90 ? -6.405 -9.904 1.490 1.00 88.94 90 VAL A C 1
ATOM 740 O O . VAL A 1 90 ? -5.620 -10.341 0.651 1.00 88.94 90 VAL A O 1
ATOM 743 N N . SER A 1 91 ? -7.690 -9.667 1.221 1.00 90.25 91 SER A N 1
ATOM 744 C CA . SER A 1 91 ? -8.271 -9.882 -0.109 1.00 90.25 91 SER A CA 1
ATOM 745 C C . SER A 1 91 ? -7.603 -8.960 -1.143 1.00 90.25 91 SER A C 1
ATOM 747 O O . SER A 1 91 ? -7.496 -7.758 -0.869 1.00 90.25 91 SER A O 1
ATOM 749 N N . PRO A 1 92 ? -7.190 -9.459 -2.323 1.00 91.19 92 PRO A N 1
ATOM 750 C CA . PRO A 1 92 ? -6.532 -8.649 -3.351 1.00 91.19 92 PRO A CA 1
ATOM 751 C C . PRO A 1 92 ? -7.308 -7.388 -3.761 1.00 91.19 92 PRO A C 1
ATOM 753 O O . PRO A 1 92 ? -6.719 -6.326 -3.944 1.00 91.19 92 PRO A O 1
ATOM 756 N N . GLU A 1 93 ? -8.640 -7.458 -3.803 1.00 89.62 93 GLU A N 1
ATOM 757 C CA . GLU A 1 93 ? -9.547 -6.359 -4.177 1.00 89.62 93 GLU A CA 1
ATOM 758 C C . GLU A 1 93 ? -9.539 -5.209 -3.157 1.00 89.62 93 GLU A C 1
ATOM 760 O O . GLU A 1 93 ? -10.067 -4.119 -3.402 1.00 89.62 93 GLU A O 1
ATOM 765 N N . ARG A 1 94 ? -8.972 -5.454 -1.972 1.00 88.44 94 ARG A N 1
ATOM 766 C CA . ARG A 1 94 ? -8.777 -4.450 -0.921 1.00 88.44 94 ARG A CA 1
ATOM 767 C C . ARG A 1 94 ? -7.431 -3.763 -1.019 1.00 88.44 94 ARG A C 1
ATOM 769 O O . ARG A 1 94 ? -7.240 -2.770 -0.322 1.00 88.44 94 ARG A O 1
ATOM 776 N N . ILE A 1 95 ? -6.529 -4.257 -1.856 1.00 91.50 95 ILE A N 1
ATOM 777 C CA . ILE A 1 95 ? -5.196 -3.703 -2.015 1.00 91.50 95 ILE A CA 1
ATOM 778 C C . ILE A 1 95 ? -5.186 -2.772 -3.226 1.00 91.50 95 ILE A C 1
ATOM 780 O O . ILE A 1 95 ? -5.641 -3.117 -4.316 1.00 91.50 95 ILE A O 1
ATOM 784 N N . VAL A 1 96 ? -4.658 -1.571 -3.020 1.00 91.50 96 VAL A N 1
ATOM 785 C CA . VAL A 1 96 ? -4.330 -0.624 -4.081 1.00 91.50 96 VAL A CA 1
ATOM 786 C C . VAL A 1 96 ? -2.820 -0.440 -4.068 1.00 91.50 96 VAL A C 1
ATOM 788 O O . VAL A 1 96 ? -2.257 0.055 -3.091 1.00 91.50 96 VAL A O 1
ATOM 791 N N . PHE A 1 97 ? -2.165 -0.860 -5.142 1.00 90.75 97 PHE A N 1
ATOM 792 C CA . PHE A 1 97 ? -0.720 -0.776 -5.299 1.00 90.75 97 PHE A CA 1
ATOM 793 C C . PHE A 1 97 ? -0.356 0.475 -6.099 1.00 90.75 97 PHE A C 1
ATOM 795 O O . PHE A 1 97 ? -0.859 0.670 -7.203 1.00 90.75 97 PHE A O 1
ATOM 802 N N . ILE A 1 98 ? 0.490 1.340 -5.549 1.00 88.62 98 ILE A N 1
ATOM 803 C CA . ILE A 1 98 ? 0.778 2.668 -6.100 1.00 88.62 98 ILE A CA 1
ATOM 804 C C . ILE A 1 98 ? 2.257 2.756 -6.444 1.00 88.62 98 ILE A C 1
ATOM 806 O O . ILE A 1 98 ? 3.124 2.640 -5.574 1.00 88.62 98 ILE A O 1
ATOM 810 N N . ILE A 1 99 ? 2.529 2.972 -7.727 1.00 83.94 99 ILE A N 1
ATOM 811 C CA . ILE A 1 99 ? 3.870 3.011 -8.309 1.00 83.94 99 ILE A CA 1
ATOM 812 C C . ILE A 1 99 ? 4.200 4.476 -8.604 1.00 83.94 99 ILE A C 1
ATOM 814 O O . ILE A 1 99 ? 3.438 5.155 -9.291 1.00 83.94 99 ILE A O 1
ATOM 818 N N . ARG A 1 100 ? 5.342 4.958 -8.104 1.00 76.56 100 ARG A N 1
ATOM 819 C CA . ARG A 1 100 ? 5.799 6.341 -8.322 1.00 76.56 100 ARG A CA 1
ATOM 820 C C . ARG A 1 100 ? 6.352 6.560 -9.744 1.00 76.56 100 ARG A C 1
ATOM 822 O O . ARG A 1 100 ? 6.864 5.595 -10.313 1.00 76.56 100 ARG A O 1
ATOM 829 N N . PRO A 1 101 ? 6.294 7.789 -10.300 1.00 64.50 101 PRO A N 1
ATOM 830 C CA . PRO A 1 101 ? 6.716 8.105 -11.672 1.00 64.50 101 PRO A CA 1
ATOM 831 C C . PRO A 1 101 ? 8.221 7.935 -11.918 1.00 64.50 101 PRO A C 1
ATOM 833 O O . PRO A 1 101 ? 8.622 7.365 -12.927 1.00 64.50 101 PRO A O 1
ATOM 836 N N . GLU A 1 102 ? 9.066 8.387 -10.989 1.00 58.94 102 GLU A N 1
ATOM 837 C CA . GLU A 1 102 ? 10.532 8.380 -11.138 1.00 58.94 102 GLU A CA 1
ATOM 838 C C . GLU A 1 102 ? 11.165 7.113 -10.565 1.00 58.94 102 GLU A C 1
ATOM 840 O O . GLU A 1 102 ? 12.091 7.150 -9.752 1.00 58.94 102 GLU A O 1
ATOM 845 N N . PHE A 1 103 ? 10.646 5.952 -10.949 1.00 55.06 103 PHE A N 1
ATOM 846 C CA . PHE A 1 103 ? 11.201 4.697 -10.465 1.00 55.06 103 PHE A CA 1
ATOM 847 C C . PHE A 1 103 ? 12.388 4.230 -11.315 1.00 55.06 103 PHE A C 1
ATOM 849 O O . PHE A 1 103 ? 12.330 3.191 -11.966 1.00 55.06 103 PHE A O 1
ATOM 856 N N . HIS A 1 104 ? 13.487 4.993 -11.269 1.00 51.50 104 HIS A N 1
ATOM 857 C CA . HIS A 1 104 ? 14.812 4.388 -11.380 1.00 51.50 104 HIS A CA 1
ATOM 858 C C . HIS A 1 104 ? 15.022 3.603 -10.093 1.00 51.50 104 HIS A C 1
ATOM 860 O O . HIS A 1 104 ? 15.127 4.154 -8.994 1.00 51.50 104 HIS A O 1
ATOM 866 N N . MET A 1 105 ? 14.967 2.286 -10.203 1.00 56.25 105 MET A N 1
ATOM 867 C CA . MET A 1 105 ? 15.165 1.424 -9.058 1.00 56.25 105 MET A CA 1
ATOM 868 C C . MET A 1 105 ? 16.642 1.519 -8.698 1.00 56.25 105 MET A C 1
ATOM 870 O O . MET A 1 105 ? 17.483 0.883 -9.320 1.00 56.25 105 MET A O 1
ATOM 874 N N . ASP A 1 106 ? 16.970 2.274 -7.657 1.00 49.81 106 ASP A N 1
ATOM 875 C CA . ASP A 1 106 ? 18.322 2.301 -7.088 1.00 49.81 106 ASP A CA 1
ATOM 876 C C . ASP A 1 106 ? 18.878 0.870 -6.877 1.00 49.81 106 ASP A C 1
ATOM 878 O O . ASP A 1 106 ? 20.080 0.646 -6.919 1.00 49.81 106 ASP A O 1
ATOM 882 N N . TRP A 1 107 ? 18.019 -0.142 -6.681 1.00 54.66 107 TRP A N 1
ATOM 883 C CA . TRP A 1 107 ? 18.429 -1.546 -6.600 1.00 54.66 107 TRP A CA 1
ATOM 884 C C . TRP A 1 107 ? 18.731 -2.221 -7.949 1.00 54.66 107 TRP A C 1
ATOM 886 O O . TRP A 1 107 ? 19.536 -3.152 -7.956 1.00 54.66 107 TRP A O 1
ATOM 896 N N . GLU A 1 108 ? 18.125 -1.797 -9.062 1.00 58.34 108 GLU A N 1
ATOM 897 C CA . GLU A 1 108 ? 18.453 -2.299 -10.408 1.00 58.34 108 GLU A CA 1
ATOM 898 C C . GLU A 1 108 ? 19.907 -1.955 -10.744 1.00 58.34 108 GLU A C 1
ATOM 900 O O . GLU A 1 108 ? 20.660 -2.819 -11.191 1.00 58.34 108 GLU A O 1
ATOM 905 N N . GLU A 1 109 ? 20.330 -0.734 -10.409 1.00 55.00 109 GLU A N 1
ATOM 906 C CA . GLU A 1 109 ? 21.706 -0.269 -10.604 1.00 55.00 109 GLU A CA 1
ATOM 907 C C . GLU A 1 109 ? 22.666 -0.801 -9.522 1.00 55.00 109 GLU A C 1
ATOM 909 O O . GLU A 1 109 ? 23.778 -1.230 -9.835 1.00 55.00 109 GLU A O 1
ATOM 914 N N . ARG A 1 110 ? 22.255 -0.845 -8.242 1.00 56.06 110 ARG A N 1
ATOM 915 C CA . ARG A 1 110 ? 23.150 -1.216 -7.121 1.00 56.06 110 ARG A CA 1
ATOM 916 C C . ARG A 1 110 ? 23.368 -2.717 -6.919 1.00 56.06 110 ARG A C 1
ATOM 918 O O . ARG A 1 110 ? 24.327 -3.078 -6.239 1.00 56.06 110 ARG A O 1
ATOM 925 N N . ARG A 1 111 ? 22.500 -3.607 -7.425 1.00 54.75 111 ARG A N 1
ATOM 926 C CA . ARG A 1 111 ? 22.580 -5.063 -7.139 1.00 54.75 111 ARG A CA 1
ATOM 927 C C . ARG A 1 111 ? 22.974 -5.953 -8.320 1.00 54.75 111 ARG A C 1
ATOM 929 O O . ARG A 1 111 ? 22.889 -7.171 -8.194 1.00 54.75 111 ARG A O 1
ATOM 936 N N . ALA A 1 112 ? 23.457 -5.390 -9.430 1.00 55.72 112 ALA A N 1
ATOM 937 C CA . ALA A 1 112 ? 23.936 -6.166 -10.584 1.00 55.72 112 ALA A CA 1
ATOM 938 C C . ALA A 1 112 ? 22.891 -7.146 -11.167 1.00 55.72 112 ALA A C 1
ATOM 940 O O . ALA A 1 112 ? 23.245 -8.164 -11.771 1.00 55.72 112 ALA A O 1
ATOM 941 N N . TYR A 1 113 ? 21.598 -6.849 -11.004 1.00 56.50 113 TYR A N 1
ATOM 942 C CA . TYR A 1 113 ? 20.551 -7.590 -11.696 1.00 56.50 113 TYR A CA 1
ATOM 943 C C . TYR A 1 113 ? 20.638 -7.234 -13.179 1.00 56.50 113 TYR A C 1
ATOM 945 O O . TYR A 1 113 ? 20.400 -6.101 -13.571 1.00 56.50 113 TYR A O 1
ATOM 953 N N . LYS A 1 114 ? 21.029 -8.201 -14.010 1.00 58.53 114 LYS A N 1
ATOM 954 C CA . LYS A 1 114 ? 21.197 -7.989 -15.457 1.00 58.53 114 LYS A CA 1
ATOM 955 C C . LYS A 1 114 ? 19.877 -7.996 -16.234 1.00 58.53 114 LYS A C 1
ATOM 957 O O . LYS A 1 114 ? 19.882 -7.664 -17.410 1.00 58.53 114 LYS A O 1
ATOM 962 N N . ASP A 1 115 ? 18.780 -8.405 -15.595 1.00 65.19 115 ASP A N 1
ATOM 963 C CA . ASP A 1 115 ? 17.494 -8.659 -16.254 1.00 65.19 115 ASP A CA 1
ATOM 964 C C . ASP A 1 115 ? 16.321 -8.102 -15.435 1.00 65.19 115 ASP A C 1
ATOM 966 O O . ASP A 1 115 ? 15.443 -8.806 -14.931 1.00 65.19 115 ASP A O 1
ATOM 970 N N . THR A 1 116 ? 16.376 -6.800 -15.198 1.00 68.06 116 THR A N 1
ATOM 971 C CA . THR A 1 116 ? 15.428 -6.099 -14.334 1.00 68.06 116 THR A CA 1
ATOM 972 C C . THR A 1 116 ? 14.079 -5.886 -15.018 1.00 68.06 116 THR A C 1
ATOM 974 O O . THR A 1 116 ? 13.032 -5.958 -14.372 1.00 68.06 116 THR A O 1
ATOM 977 N N . THR A 1 117 ? 14.092 -5.758 -16.347 1.00 71.88 117 THR A N 1
ATOM 978 C CA . THR A 1 117 ? 12.903 -5.713 -17.205 1.00 71.88 117 THR A CA 1
ATOM 979 C C . THR A 1 117 ? 12.046 -6.964 -17.044 1.00 71.88 117 THR A C 1
ATOM 981 O O . THR A 1 117 ? 10.852 -6.850 -16.773 1.00 71.88 117 THR A O 1
ATOM 984 N N . LYS A 1 118 ? 12.642 -8.160 -17.102 1.00 78.06 118 LYS A N 1
ATOM 985 C CA . LYS A 1 118 ? 11.901 -9.415 -16.934 1.00 78.06 118 LYS A CA 1
ATOM 986 C C . LYS A 1 118 ? 11.308 -9.565 -15.537 1.00 78.06 118 LYS A C 1
ATOM 988 O O . LYS A 1 118 ? 10.182 -10.033 -15.381 1.00 78.06 118 LYS A O 1
ATOM 993 N N . LEU A 1 119 ? 12.041 -9.147 -14.504 1.00 75.31 119 LEU A N 1
ATOM 994 C CA . LEU A 1 119 ? 11.524 -9.167 -13.135 1.00 75.31 119 LEU A CA 1
ATOM 995 C C . LEU A 1 119 ? 10.312 -8.233 -12.989 1.00 75.31 119 LEU A C 1
ATOM 997 O O . LEU A 1 119 ? 9.319 -8.612 -12.367 1.00 75.31 119 LEU A O 1
ATOM 1001 N N . ARG A 1 120 ? 10.360 -7.053 -13.617 1.00 76.00 120 ARG A N 1
ATOM 1002 C CA . ARG A 1 120 ? 9.236 -6.112 -13.663 1.00 76.00 120 ARG A CA 1
ATOM 1003 C C . ARG A 1 120 ? 8.025 -6.699 -14.384 1.00 76.00 120 ARG A C 1
ATOM 1005 O O . ARG A 1 120 ? 6.912 -6.554 -13.886 1.00 76.00 120 ARG A O 1
ATOM 1012 N N . GLU A 1 121 ? 8.216 -7.361 -15.519 1.00 82.00 121 GLU A N 1
ATOM 1013 C CA . GLU A 1 121 ? 7.125 -8.013 -16.256 1.00 82.00 121 GLU A CA 1
ATOM 1014 C C . GLU A 1 121 ? 6.419 -9.063 -15.394 1.00 82.00 121 GLU A C 1
ATOM 1016 O O . GLU A 1 121 ? 5.201 -8.997 -15.230 1.00 82.00 121 GLU A O 1
ATOM 1021 N N . ILE A 1 122 ? 7.186 -9.946 -14.748 1.00 83.38 122 ILE A N 1
ATOM 1022 C CA . ILE A 1 122 ? 6.655 -10.980 -13.845 1.00 83.38 122 ILE A CA 1
ATOM 1023 C C . ILE A 1 122 ? 5.874 -10.348 -12.686 1.00 83.38 122 ILE A C 1
ATOM 1025 O O . ILE A 1 122 ? 4.790 -10.807 -12.323 1.00 83.38 122 ILE A O 1
ATOM 1029 N N . MET A 1 123 ? 6.408 -9.277 -12.097 1.00 82.81 123 MET A N 1
ATOM 1030 C CA . MET A 1 123 ? 5.756 -8.547 -11.010 1.00 82.81 123 MET A CA 1
ATOM 1031 C C . MET A 1 123 ? 4.424 -7.917 -11.441 1.00 82.81 123 MET A C 1
ATOM 1033 O O . MET A 1 123 ? 3.422 -8.037 -10.733 1.00 82.81 123 MET A O 1
ATOM 1037 N N . MET A 1 124 ? 4.394 -7.270 -12.606 1.00 84.00 124 MET A N 1
ATOM 1038 C CA . MET A 1 124 ? 3.182 -6.658 -13.156 1.00 84.00 124 MET A CA 1
ATOM 1039 C C . MET A 1 124 ? 2.142 -7.707 -13.560 1.00 84.00 124 MET A C 1
ATOM 1041 O O . MET A 1 124 ? 0.945 -7.512 -13.341 1.00 84.00 124 MET A O 1
ATOM 1045 N N . GLU A 1 125 ? 2.581 -8.839 -14.106 1.00 87.06 125 GLU A N 1
ATOM 1046 C CA . GLU A 1 125 ? 1.708 -9.959 -14.445 1.00 87.06 125 GLU A CA 1
ATOM 1047 C C . GLU A 1 125 ? 1.097 -10.599 -13.196 1.00 87.06 125 GLU A C 1
ATOM 1049 O O . GLU A 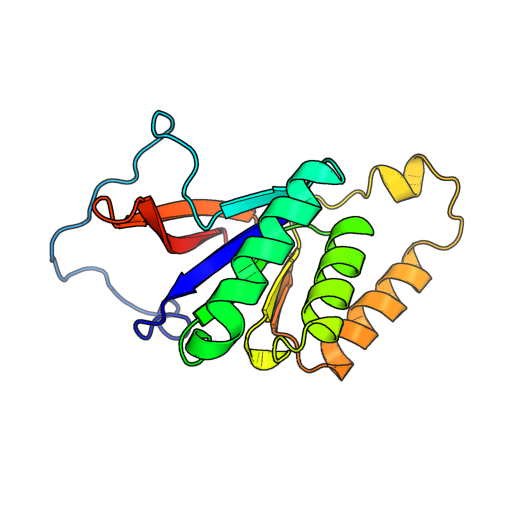1 125 ? -0.103 -10.884 -13.175 1.00 87.06 125 GLU A O 1
ATOM 1054 N N . ALA A 1 126 ? 1.869 -10.743 -12.116 1.00 85.19 126 ALA A N 1
ATOM 1055 C CA . ALA A 1 126 ? 1.352 -11.206 -10.833 1.00 85.19 126 ALA A CA 1
ATOM 1056 C C . ALA A 1 126 ? 0.276 -10.253 -10.286 1.00 85.19 126 ALA A C 1
ATOM 1058 O O . ALA A 1 126 ? -0.815 -10.702 -9.934 1.00 85.19 126 ALA A O 1
ATOM 1059 N N . LEU A 1 127 ? 0.533 -8.938 -10.279 1.00 88.31 127 LEU A N 1
ATOM 1060 C CA . LEU A 1 127 ? -0.450 -7.925 -9.864 1.00 88.31 127 LEU A CA 1
ATOM 1061 C C . LEU A 1 127 ? -1.769 -8.053 -10.640 1.00 88.31 127 LEU A C 1
ATOM 1063 O O . LEU A 1 127 ? -2.848 -8.034 -10.043 1.00 88.31 127 LEU A O 1
ATOM 1067 N N . LYS A 1 128 ? -1.674 -8.233 -11.961 1.00 88.25 128 LYS A N 1
ATOM 1068 C CA . LYS A 1 128 ? -2.828 -8.432 -12.844 1.00 88.25 128 LYS A CA 1
ATOM 1069 C C . LYS A 1 128 ? -3.557 -9.744 -12.550 1.00 88.25 128 LYS A C 1
ATOM 1071 O O . LYS A 1 128 ? -4.781 -9.752 -12.475 1.00 88.25 128 LYS A O 1
ATOM 1076 N N . THR A 1 129 ? -2.817 -10.832 -12.350 1.00 89.06 129 THR A N 1
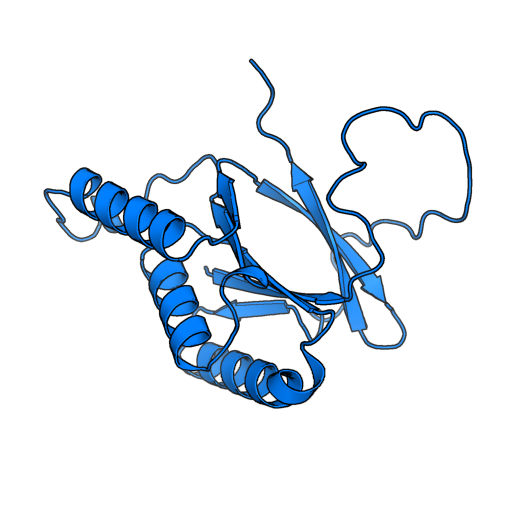ATOM 1077 C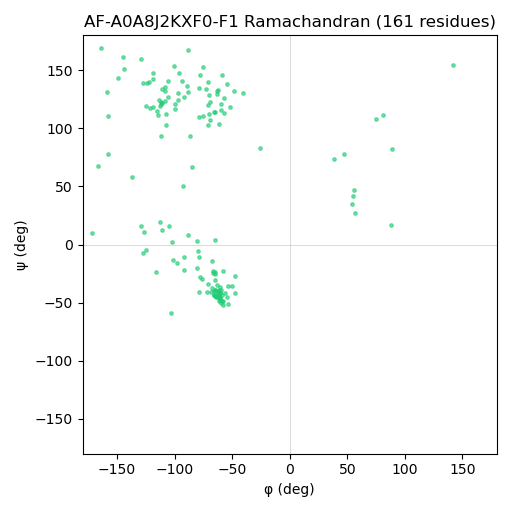 CA . THR A 1 129 ? -3.360 -12.172 -12.069 1.00 89.06 129 THR A CA 1
ATOM 1078 C C . THR A 1 129 ? -4.162 -12.192 -10.770 1.00 89.06 129 THR A C 1
ATOM 1080 O O . THR A 1 129 ? -5.226 -12.800 -10.710 1.00 89.06 129 THR A O 1
ATOM 1083 N N . PHE A 1 130 ? -3.698 -11.476 -9.744 1.00 87.38 130 PHE A N 1
ATOM 1084 C CA . PHE A 1 130 ? -4.419 -11.330 -8.479 1.00 87.38 130 PHE A CA 1
ATOM 1085 C C . PHE A 1 130 ? -5.535 -10.276 -8.523 1.00 87.38 130 PHE A C 1
ATOM 1087 O O . PHE A 1 130 ? -6.157 -10.026 -7.497 1.00 87.38 130 PHE A O 1
ATOM 1094 N N . ASN A 1 131 ? -5.802 -9.651 -9.676 1.00 88.94 131 ASN A N 1
ATOM 1095 C CA . ASN A 1 131 ? -6.800 -8.590 -9.837 1.00 88.94 131 ASN A CA 1
ATOM 1096 C C . ASN A 1 131 ? -6.605 -7.416 -8.851 1.00 88.94 131 ASN A C 1
ATOM 1098 O O . ASN A 1 131 ? -7.562 -6.817 -8.356 1.00 88.94 131 ASN A O 1
ATOM 1102 N N . ILE A 1 132 ? -5.345 -7.097 -8.540 1.00 91.06 132 ILE A N 1
ATOM 1103 C CA . ILE A 1 132 ? -4.984 -5.992 -7.649 1.00 91.06 132 ILE A CA 1
ATOM 1104 C C . ILE A 1 132 ? -5.085 -4.685 -8.430 1.00 91.06 132 ILE A C 1
ATOM 1106 O O . ILE A 1 132 ? -4.573 -4.568 -9.545 1.00 91.06 132 ILE A O 1
ATOM 1110 N N . LYS A 1 133 ? -5.704 -3.664 -7.830 1.00 91.31 133 LYS A N 1
ATOM 1111 C CA . LYS A 1 133 ? -5.768 -2.336 -8.446 1.00 91.31 133 LYS A CA 1
ATOM 1112 C C . LYS A 1 133 ? -4.386 -1.685 -8.407 1.00 91.31 133 LYS A C 1
ATOM 1114 O O . LYS A 1 133 ? -3.862 -1.430 -7.326 1.00 91.31 133 LYS A O 1
ATOM 1119 N N . VAL A 1 134 ? -3.834 -1.362 -9.574 1.00 89.12 134 VAL A N 1
ATOM 1120 C CA . VAL A 1 134 ? -2.539 -0.680 -9.706 1.00 89.12 134 VAL A CA 1
ATOM 1121 C C . VAL A 1 134 ? -2.749 0.761 -10.168 1.00 89.12 134 VAL A C 1
ATOM 1123 O O . VAL A 1 134 ? -3.488 1.004 -11.119 1.00 89.12 134 VAL A O 1
ATOM 1126 N N . LEU A 1 135 ? -2.095 1.712 -9.502 1.00 87.56 135 LEU A N 1
ATOM 1127 C CA . LEU A 1 135 ? -2.026 3.121 -9.888 1.00 87.56 135 LEU A CA 1
ATOM 1128 C C . LEU A 1 135 ? -0.585 3.447 -10.314 1.00 87.56 135 LEU A C 1
ATOM 1130 O O . LEU A 1 135 ? 0.256 3.715 -9.452 1.00 87.56 135 LEU A O 1
ATOM 1134 N N . PRO A 1 136 ? -0.264 3.363 -11.619 1.00 84.88 136 PRO A N 1
ATOM 1135 C CA . PRO A 1 136 ? 1.071 3.657 -12.122 1.00 84.88 136 PRO A CA 1
ATOM 1136 C C . PRO A 1 136 ? 1.330 5.159 -12.217 1.00 84.88 136 PRO A C 1
ATOM 1138 O O . PRO A 1 136 ? 0.423 5.913 -12.552 1.00 84.88 136 PRO A O 1
ATOM 1141 N N . ASN A 1 137 ? 2.571 5.584 -11.980 1.00 82.19 137 ASN A N 1
ATOM 1142 C CA . ASN A 1 137 ? 3.022 6.974 -12.099 1.00 82.19 137 ASN A CA 1
ATOM 1143 C C . ASN A 1 137 ? 2.198 7.967 -11.263 1.00 82.19 137 ASN A C 1
ATOM 1145 O O . ASN A 1 137 ? 1.867 9.052 -11.732 1.00 82.19 137 ASN A O 1
ATOM 1149 N N . HIS A 1 138 ? 1.855 7.587 -10.034 1.00 83.12 138 HIS A N 1
ATOM 1150 C CA . HIS A 1 138 ? 1.127 8.441 -9.099 1.00 83.12 138 HIS A CA 1
ATOM 1151 C C . HIS A 1 138 ? 2.031 8.811 -7.927 1.00 83.12 138 HIS A C 1
ATOM 1153 O O . HIS A 1 138 ? 2.462 7.935 -7.176 1.00 83.12 138 HIS A O 1
ATOM 1159 N N . ASP A 1 139 ? 2.283 10.107 -7.756 1.00 80.69 139 ASP A N 1
ATOM 1160 C CA . ASP A 1 139 ? 3.028 10.625 -6.610 1.00 80.69 139 ASP A CA 1
ATOM 1161 C C . ASP A 1 139 ? 2.098 11.051 -5.484 1.00 80.69 139 ASP A C 1
ATOM 1163 O O . ASP A 1 139 ? 1.032 11.629 -5.700 1.00 80.69 139 ASP A O 1
ATOM 1167 N N . PHE A 1 140 ? 2.510 10.770 -4.253 1.00 81.56 140 PHE A N 1
ATOM 1168 C CA . PHE A 1 140 ? 1.785 11.206 -3.069 1.00 81.56 140 PHE A CA 1
ATOM 1169 C C . PHE A 1 140 ? 1.756 12.741 -2.978 1.00 81.56 140 PHE A C 1
ATOM 1171 O O . PHE A 1 140 ? 2.799 13.392 -3.041 1.00 81.56 140 PHE A O 1
ATOM 1178 N N . LEU A 1 141 ? 0.567 13.316 -2.775 1.00 82.88 141 LEU A N 1
ATOM 1179 C CA . LEU A 1 141 ? 0.400 14.756 -2.555 1.00 82.88 141 LEU A CA 1
ATOM 1180 C C . LEU A 1 141 ? 0.146 15.085 -1.088 1.00 82.88 141 LEU A C 1
ATOM 1182 O O . LEU A 1 141 ? 0.868 15.888 -0.497 1.00 82.88 141 LEU A O 1
ATOM 1186 N N . ASP A 1 142 ? -0.922 14.518 -0.523 1.00 82.06 142 ASP A N 1
ATOM 1187 C CA . ASP A 1 142 ? -1.344 14.800 0.849 1.00 82.06 142 ASP A CA 1
ATOM 1188 C C . ASP A 1 142 ? -2.339 13.752 1.374 1.00 82.06 142 ASP A C 1
ATOM 1190 O O . ASP A 1 142 ? -2.906 12.964 0.611 1.00 82.06 142 ASP A O 1
ATOM 1194 N N . TRP A 1 143 ? -2.618 13.786 2.677 1.0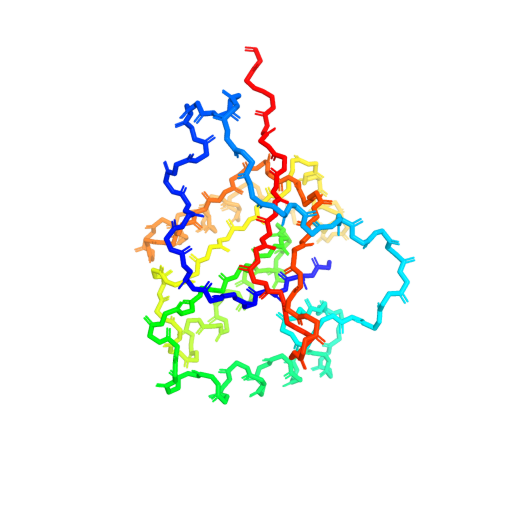0 86.25 143 TRP A N 1
ATOM 1195 C CA . TRP A 1 143 ? -3.661 12.993 3.323 1.00 86.25 143 TRP A CA 1
ATOM 1196 C C . TRP A 1 143 ? -4.592 13.840 4.198 1.00 86.25 143 TRP A C 1
ATOM 1198 O O . TRP A 1 143 ? -4.257 14.918 4.684 1.00 86.25 143 TRP A O 1
ATOM 1208 N N . PHE A 1 144 ? -5.779 13.306 4.471 1.00 84.50 144 PHE A N 1
ATOM 1209 C CA . PHE A 1 144 ? -6.732 13.873 5.419 1.00 84.50 144 PHE A CA 1
ATOM 1210 C C . PHE A 1 144 ? -6.848 12.986 6.647 1.00 84.50 144 PHE A C 1
ATOM 1212 O O . PHE A 1 144 ? -7.034 11.771 6.540 1.00 84.50 144 PHE A O 1
ATOM 1219 N N . LEU A 1 145 ? -6.808 13.613 7.819 1.00 84.69 145 LEU A N 1
ATOM 1220 C CA . LEU A 1 145 ? -6.859 12.932 9.107 1.00 84.69 145 LEU A CA 1
ATOM 1221 C C . LEU A 1 145 ? -8.222 13.097 9.783 1.00 84.69 145 LEU A C 1
ATOM 1223 O O . LEU A 1 145 ? -8.796 14.191 9.817 1.00 84.69 145 LEU A O 1
ATOM 1227 N N . ASP A 1 146 ? -8.697 12.026 10.414 1.00 84.00 146 ASP A N 1
ATOM 1228 C CA . ASP A 1 146 ? -9.581 12.159 11.568 1.00 84.00 146 ASP A CA 1
ATOM 1229 C C . ASP A 1 146 ? -8.717 12.489 12.795 1.00 84.00 146 ASP A C 1
ATOM 1231 O O . ASP A 1 146 ? -7.946 11.662 13.280 1.00 84.00 146 ASP A O 1
ATOM 1235 N N . LEU A 1 147 ? -8.835 13.724 13.288 1.00 84.69 147 LEU A N 1
ATOM 1236 C CA . LEU A 1 147 ? -8.063 14.228 14.427 1.00 84.69 147 LEU A CA 1
ATOM 1237 C C . LEU A 1 147 ? -8.409 13.521 15.744 1.00 84.69 147 LEU A C 1
ATOM 1239 O O . LEU A 1 147 ? -7.575 13.492 16.646 1.00 84.69 147 LEU A O 1
ATOM 1243 N N . ARG A 1 148 ? -9.609 12.942 15.870 1.00 86.38 148 ARG A N 1
ATOM 1244 C CA . ARG A 1 148 ? -10.024 12.229 17.088 1.00 86.38 148 ARG A CA 1
ATOM 1245 C C . ARG A 1 148 ? -9.284 10.902 17.228 1.00 86.38 148 ARG A C 1
ATOM 1247 O O . ARG A 1 148 ? -8.885 10.524 18.324 1.00 86.38 148 ARG A O 1
ATOM 1254 N N . THR A 1 149 ? -9.114 10.185 16.124 1.00 84.38 149 THR A N 1
ATOM 1255 C CA . THR A 1 149 ? -8.481 8.858 16.093 1.00 84.38 149 THR A CA 1
ATOM 1256 C C . THR A 1 149 ? -7.008 8.916 15.684 1.00 84.38 149 THR A C 1
ATOM 1258 O O . THR A 1 149 ? -6.269 7.963 15.942 1.00 84.38 149 THR A O 1
ATOM 1261 N N . ASN A 1 150 ? -6.567 10.039 15.108 1.00 85.62 150 ASN A N 1
ATOM 1262 C CA . ASN A 1 150 ? -5.282 10.221 14.432 1.00 85.62 150 ASN A CA 1
ATOM 1263 C C . ASN A 1 150 ? -5.073 9.206 13.295 1.00 85.62 150 ASN A C 1
ATOM 1265 O O . ASN A 1 150 ? -4.026 8.558 13.215 1.00 85.62 150 ASN A O 1
ATOM 1269 N N . THR A 1 151 ? -6.092 9.031 12.450 1.00 86.19 151 THR A N 1
ATOM 1270 C CA . THR A 1 151 ? -6.069 8.087 11.323 1.00 86.19 151 THR A CA 1
ATOM 1271 C C . THR A 1 151 ? -6.323 8.791 9.998 1.00 86.19 151 THR A C 1
ATOM 1273 O O . THR A 1 151 ? -7.203 9.647 9.901 1.00 86.19 151 THR A O 1
ATOM 1276 N N . VAL A 1 152 ? -5.590 8.398 8.960 1.00 87.38 152 VAL A N 1
ATOM 1277 C CA . VAL A 1 152 ? -5.854 8.780 7.573 1.00 87.38 152 VAL A CA 1
ATOM 1278 C C . VAL A 1 152 ? -7.207 8.236 7.129 1.00 87.38 152 VAL A C 1
ATOM 1280 O O . VAL A 1 152 ? -7.523 7.070 7.338 1.00 87.38 152 VAL A O 1
ATOM 1283 N N . THR A 1 153 ? -8.008 9.104 6.525 1.00 84.38 153 THR A N 1
ATOM 1284 C CA . THR A 1 153 ? -9.337 8.785 5.978 1.00 84.38 153 THR A CA 1
ATOM 1285 C C . THR A 1 153 ? -9.392 8.959 4.466 1.00 84.38 153 THR A C 1
ATOM 1287 O O . THR A 1 153 ? -10.207 8.327 3.805 1.00 84.38 153 THR A O 1
ATOM 1290 N N . ARG A 1 154 ? -8.500 9.786 3.910 1.00 83.62 154 ARG A N 1
ATOM 1291 C CA . ARG A 1 154 ? -8.360 10.018 2.474 1.00 83.62 154 ARG A CA 1
ATOM 1292 C C . ARG A 1 154 ? -6.908 10.331 2.148 1.00 83.62 154 ARG A C 1
ATOM 1294 O O . ARG A 1 154 ? -6.250 11.029 2.916 1.00 83.62 154 ARG A O 1
ATOM 1301 N N . VAL A 1 155 ? -6.448 9.855 0.998 1.00 84.94 155 VAL A N 1
ATOM 1302 C CA . VAL A 1 155 ? -5.140 10.183 0.427 1.00 84.94 155 VAL A CA 1
ATOM 1303 C C . VAL A 1 155 ? -5.351 10.752 -0.969 1.00 84.94 155 VAL A C 1
ATOM 1305 O O . VAL A 1 155 ? -6.202 10.260 -1.709 1.00 84.94 155 VAL A O 1
ATOM 1308 N N . ASN A 1 156 ? -4.599 11.792 -1.308 1.00 83.81 156 ASN A N 1
ATOM 1309 C CA . ASN A 1 156 ? -4.564 12.377 -2.637 1.00 83.81 156 ASN A CA 1
ATOM 1310 C C . ASN A 1 156 ? -3.228 12.043 -3.300 1.00 83.81 156 ASN A C 1
ATOM 1312 O O . ASN A 1 156 ? -2.166 12.205 -2.695 1.00 83.81 156 ASN A O 1
ATOM 1316 N N . PHE A 1 157 ? -3.305 11.648 -4.565 1.00 83.50 157 PHE A N 1
ATOM 1317 C CA . PHE A 1 157 ? -2.153 11.430 -5.426 1.00 83.50 157 PHE A CA 1
ATOM 1318 C C . PHE A 1 157 ? -2.224 12.386 -6.613 1.00 83.50 157 PHE A C 1
ATOM 1320 O O . PHE A 1 157 ? -3.318 12.736 -7.060 1.00 83.50 157 PHE A O 1
ATOM 1327 N N . ALA A 1 158 ? -1.067 12.814 -7.104 1.00 80.88 158 ALA A N 1
ATOM 1328 C CA . ALA A 1 158 ? -0.958 13.515 -8.366 1.00 80.88 158 ALA A CA 1
ATOM 1329 C C . ALA A 1 158 ? -1.247 12.513 -9.477 1.00 80.88 158 ALA A C 1
ATOM 1331 O O . ALA A 1 158 ? -0.664 11.427 -9.503 1.00 80.88 158 ALA A O 1
ATOM 1332 N N . THR A 1 159 ? -2.153 12.871 -10.377 1.00 69.94 159 THR A N 1
ATOM 1333 C CA . THR A 1 159 ? -2.288 12.155 -11.639 1.00 69.94 159 THR A CA 1
ATOM 1334 C C . THR A 1 159 ? -1.071 12.475 -12.502 1.00 69.94 159 THR A C 1
ATOM 1336 O O . THR A 1 159 ? -0.642 13.634 -12.519 1.00 69.94 159 THR A O 1
ATOM 1339 N N . PRO A 1 160 ? -0.512 11.498 -13.230 1.00 63.88 160 PRO A N 1
ATOM 1340 C CA . PRO A 1 160 ? 0.456 11.812 -14.268 1.00 63.88 160 PRO A CA 1
ATOM 1341 C C . PRO A 1 160 ? -0.225 12.774 -15.248 1.00 63.88 160 PRO A C 1
ATOM 1343 O O . PRO A 1 160 ? -1.344 12.502 -15.679 1.00 63.88 160 PRO A O 1
ATOM 1346 N N . ASN A 1 161 ? 0.394 13.929 -15.521 1.00 55.91 161 ASN A N 1
ATOM 1347 C CA . ASN A 1 161 ? -0.137 14.884 -16.493 1.00 55.91 161 ASN A CA 1
ATOM 1348 C C . ASN A 1 161 ? -0.410 14.124 -17.799 1.00 55.91 161 ASN A C 1
ATOM 1350 O O . ASN A 1 161 ? 0.519 13.549 -18.372 1.00 55.91 161 ASN A O 1
ATOM 1354 N N . GLU A 1 162 ? -1.673 14.091 -18.236 1.00 41.56 162 GLU A N 1
ATOM 1355 C CA . GLU A 1 162 ? -2.002 13.693 -19.603 1.00 41.56 162 GLU A CA 1
ATOM 1356 C C . GLU A 1 162 ? -1.225 14.646 -20.511 1.00 41.56 162 GLU A C 1
ATOM 1358 O O . GLU A 1 162 ? -1.383 15.865 -20.430 1.00 41.56 162 GLU A O 1
ATOM 1363 N N . SER A 1 163 ? -0.256 14.075 -21.222 1.00 31.08 163 SER A N 1
ATOM 1364 C CA . SER A 1 163 ? 0.702 14.794 -22.062 1.00 31.08 163 SER A CA 1
ATOM 1365 C C . SER A 1 163 ? 0.015 15.384 -23.283 1.00 31.08 163 SER A C 1
ATOM 1367 O O . SER A 1 163 ? -0.858 14.681 -23.840 1.00 31.08 163 SER A O 1
#

Sequence (163 aa):
EVEVVDYHLNEFIEHSIQQDEKKREKIKKPLRRQTKKPKNVFVINSEMEAAIALNYIRTLLPSFKRQRLLIHGACLESYCCLNAMLRMGVSPERIVFIIRPEFHMDWEERRAYKDTTKLREIMMEALKTFNIKVLPNHDFLDWFLDLRTNTVTRVNFATPNES